Protein AF-D1CSC7-F1 (afdb_monomer_lite)

Secondary structure (DSSP, 8-state):
-EEE-S-HHHHHHHHHHHHHTT----EEESSHHHHHHHHHH-S--S-EEE-TT--

Organism: Ensifer adhaerens (NCBI:txid106592)

pLDDT: mean 88.96, std 4.14, range [73.81, 94.25]

Sequence (55 aa):
MLVVEDEMLVAMTIEDTLLAAGMQIVGLAPTVDRALQLLNDATKIDVVVLDINLQ

Structure (mmCIF, N/CA/C/O backbone):
data_AF-D1CSC7-F1
#
_entry.id   AF-D1CSC7-F1
#
loop_
_atom_site.group_PDB
_atom_site.id
_atom_site.type_symbol
_atom_site.label_atom_id
_atom_site.label_alt_id
_atom_site.label_comp_id
_atom_site.label_asym_id
_atom_site.label_entity_id
_atom_site.label_seq_id
_atom_site.pdbx_PDB_ins_code
_atom_site.Cartn_x
_atom_site.Cartn_y
_atom_site.Cartn_z
_atom_site.occupancy
_atom_site.B_iso_or_equiv
_atom_site.auth_seq_id
_atom_site.auth_comp_id
_atom_site.auth_asym_id
_atom_site.auth_atom_id
_atom_site.pdbx_PDB_model_num
ATOM 1 N N . MET A 1 1 ? -4.663 -4.322 -4.186 1.00 87.50 1 MET A N 1
ATOM 2 C CA . MET A 1 1 ? -3.473 -3.790 -3.486 1.00 87.50 1 MET A CA 1
ATOM 3 C C . MET A 1 1 ? -3.850 -2.497 -2.777 1.00 87.50 1 MET A C 1
ATOM 5 O O . MET A 1 1 ? -4.724 -1.804 -3.279 1.00 87.50 1 MET A O 1
ATOM 9 N N . LEU A 1 2 ? -3.261 -2.202 -1.624 1.00 91.12 2 LEU A N 1
ATOM 10 C CA . LEU A 1 2 ? -3.496 -0.966 -0.868 1.00 91.12 2 LEU A CA 1
ATOM 11 C C . LEU A 1 2 ? -2.171 -0.212 -0.737 1.00 91.12 2 LEU A C 1
ATOM 13 O O . LEU A 1 2 ? -1.161 -0.846 -0.443 1.00 91.12 2 LEU A O 1
ATOM 17 N N . VAL A 1 3 ? -2.171 1.100 -0.951 1.00 92.06 3 VAL A N 1
ATOM 18 C CA . VAL A 1 3 ? -0.988 1.948 -0.739 1.00 92.06 3 VAL A CA 1
ATOM 19 C C . VAL A 1 3 ? -1.282 2.885 0.422 1.00 92.06 3 VAL A C 1
ATOM 21 O O . VAL A 1 3 ? -2.337 3.519 0.440 1.00 92.06 3 VAL A O 1
ATOM 24 N N . VAL A 1 4 ? -0.382 2.935 1.397 1.00 93.19 4 VAL A N 1
ATOM 25 C CA . VAL A 1 4 ? -0.499 3.758 2.598 1.00 93.19 4 VAL A CA 1
ATOM 26 C C . VAL A 1 4 ? 0.672 4.730 2.629 1.00 93.19 4 VAL A C 1
ATOM 28 O O . VAL A 1 4 ? 1.805 4.313 2.847 1.00 93.19 4 VAL A O 1
ATOM 31 N N . GLU A 1 5 ? 0.378 5.995 2.364 1.00 94.25 5 GLU A N 1
ATOM 32 C CA . GLU A 1 5 ? 1.351 7.049 2.076 1.00 94.25 5 GLU A CA 1
ATOM 33 C C . GLU A 1 5 ? 0.704 8.397 2.403 1.00 94.25 5 GLU A C 1
ATOM 35 O O . GLU A 1 5 ? -0.355 8.708 1.850 1.00 94.25 5 GLU A O 1
ATOM 40 N N . ASP A 1 6 ? 1.308 9.180 3.295 1.00 92.19 6 ASP A N 1
ATOM 41 C CA . ASP A 1 6 ? 0.793 10.481 3.737 1.00 92.19 6 ASP A CA 1
ATOM 42 C C . ASP A 1 6 ? 0.943 11.557 2.649 1.00 92.19 6 ASP A C 1
ATOM 44 O O . ASP A 1 6 ? 0.064 12.412 2.478 1.00 92.19 6 ASP A O 1
ATOM 48 N N . GLU A 1 7 ? 2.000 11.473 1.841 1.00 93.44 7 GLU A N 1
ATOM 49 C CA . GLU A 1 7 ? 2.211 12.346 0.693 1.00 93.44 7 GLU A CA 1
ATOM 50 C C . GLU A 1 7 ? 1.381 11.919 -0.530 1.00 93.44 7 GLU A C 1
ATOM 52 O O . GLU A 1 7 ? 1.727 11.020 -1.298 1.00 93.44 7 GLU A O 1
ATOM 57 N N . MET A 1 8 ? 0.296 12.652 -0.795 1.00 88.00 8 MET A N 1
ATOM 58 C CA . MET A 1 8 ? -0.643 12.324 -1.878 1.00 88.00 8 MET A CA 1
ATOM 59 C C . MET A 1 8 ? 0.013 12.242 -3.272 1.00 88.00 8 MET A C 1
ATOM 61 O O . MET A 1 8 ? -0.361 11.396 -4.080 1.00 88.00 8 MET A O 1
ATOM 65 N N . LEU A 1 9 ? 1.006 13.092 -3.561 1.00 91.31 9 LEU A N 1
ATOM 66 C CA . LEU A 1 9 ? 1.732 13.064 -4.840 1.00 91.31 9 LEU A CA 1
ATOM 67 C C . LEU A 1 9 ? 2.567 11.788 -5.001 1.00 91.31 9 LEU A C 1
ATOM 69 O O . LEU A 1 9 ? 2.622 11.219 -6.095 1.00 91.31 9 LEU A O 1
ATOM 73 N N . VAL A 1 10 ? 3.197 11.330 -3.917 1.00 91.38 10 VAL A N 1
ATOM 74 C CA . VAL A 1 10 ? 3.961 10.078 -3.892 1.00 91.38 10 VAL A CA 1
ATOM 75 C C . VAL A 1 10 ? 2.999 8.904 -4.060 1.00 91.38 10 VAL A C 1
ATOM 77 O O . VAL A 1 10 ? 3.205 8.069 -4.942 1.00 91.38 10 VAL A O 1
ATOM 80 N N . ALA A 1 11 ? 1.885 8.912 -3.323 1.00 91.94 11 ALA A N 1
ATOM 81 C CA . ALA A 1 11 ? 0.845 7.890 -3.395 1.00 91.94 11 ALA A CA 1
ATOM 82 C C . ALA A 1 11 ? 0.294 7.719 -4.820 1.00 91.94 11 ALA A C 1
ATOM 84 O O . ALA A 1 11 ? 0.226 6.598 -5.321 1.00 91.94 11 ALA A O 1
ATOM 85 N N . MET A 1 12 ? -0.038 8.825 -5.497 1.00 90.94 12 MET A N 1
ATOM 86 C CA . MET A 1 12 ? -0.522 8.821 -6.884 1.00 90.94 12 MET A CA 1
ATOM 87 C C . MET A 1 12 ? 0.541 8.327 -7.871 1.00 90.94 12 MET A C 1
ATOM 89 O O . MET A 1 12 ? 0.236 7.584 -8.797 1.00 90.94 12 MET A O 1
ATOM 93 N N . THR A 1 13 ? 1.808 8.692 -7.665 1.00 93.12 13 THR A N 1
ATOM 94 C CA . THR A 1 13 ? 2.906 8.231 -8.532 1.00 93.12 13 THR A CA 1
ATOM 95 C C . THR A 1 13 ? 3.112 6.718 -8.410 1.00 93.12 13 THR A C 1
ATOM 97 O O . THR A 1 13 ? 3.320 6.018 -9.407 1.00 93.12 13 THR A O 1
ATOM 100 N N . ILE A 1 14 ? 3.039 6.201 -7.180 1.00 90.94 14 ILE A N 1
ATOM 101 C CA . ILE A 1 14 ? 3.069 4.764 -6.904 1.00 90.94 14 ILE A CA 1
ATOM 102 C C . ILE A 1 14 ? 1.847 4.098 -7.548 1.00 90.94 14 ILE A C 1
ATOM 104 O O . ILE A 1 14 ? 2.008 3.101 -8.248 1.00 90.94 14 ILE A O 1
ATOM 108 N N . GLU A 1 15 ? 0.652 4.668 -7.381 1.00 91.88 15 GLU A N 1
ATOM 109 C CA . GLU A 1 15 ? -0.586 4.175 -7.990 1.00 91.88 15 GLU A CA 1
ATOM 110 C C . GLU A 1 15 ? -0.456 4.019 -9.506 1.00 91.88 15 GLU A C 1
ATOM 112 O O . GLU A 1 15 ? -0.623 2.912 -10.019 1.00 91.88 15 GLU A O 1
ATOM 117 N N . ASP A 1 16 ? -0.076 5.085 -10.208 1.00 93.00 16 ASP A N 1
ATOM 118 C CA . ASP A 1 16 ? 0.079 5.094 -11.663 1.00 93.00 16 ASP A CA 1
ATOM 119 C C . ASP A 1 16 ? 1.093 4.047 -12.135 1.00 93.00 16 ASP A C 1
ATOM 121 O O . ASP A 1 16 ? 0.859 3.337 -13.116 1.00 93.00 16 ASP A O 1
ATOM 125 N N . THR A 1 17 ? 2.204 3.893 -11.411 1.00 92.44 17 THR A N 1
ATOM 126 C CA . THR A 1 17 ? 3.238 2.899 -11.734 1.00 92.44 17 THR A CA 1
ATOM 127 C C . THR A 1 17 ? 2.701 1.471 -11.608 1.00 92.44 17 THR A C 1
ATOM 129 O O . THR A 1 17 ? 2.940 0.621 -12.469 1.00 92.44 17 THR A O 1
ATOM 132 N N . LEU A 1 18 ? 1.952 1.193 -10.542 1.00 90.25 18 LEU A N 1
ATOM 133 C CA . LEU A 1 18 ? 1.372 -0.122 -10.274 1.00 90.25 18 LEU A CA 1
ATOM 134 C C . LEU A 1 18 ? 0.212 -0.432 -11.237 1.00 90.25 18 LEU A C 1
ATOM 136 O O . LEU A 1 18 ? 0.099 -1.563 -11.717 1.00 90.25 18 LEU A O 1
ATOM 140 N N . LEU A 1 19 ? -0.617 0.564 -11.565 1.00 91.50 19 LEU A N 1
ATOM 141 C CA . LEU A 1 19 ? -1.672 0.452 -12.574 1.00 91.50 19 LEU A CA 1
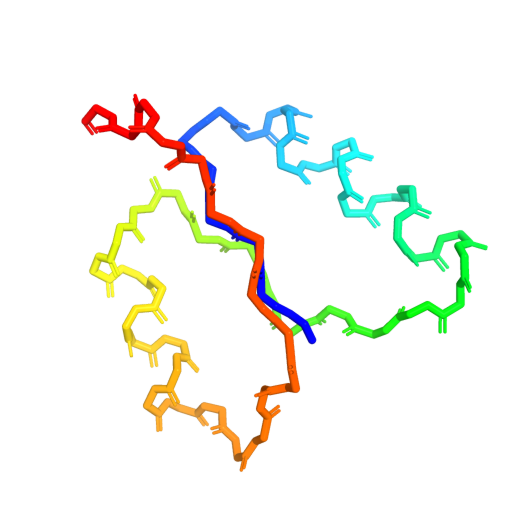ATOM 142 C C . LEU A 1 19 ? -1.078 0.184 -13.962 1.00 91.50 19 LEU A C 1
ATOM 144 O O . LEU A 1 19 ? -1.556 -0.705 -14.668 1.00 91.50 19 LEU A O 1
ATOM 148 N N . ALA A 1 20 ? 0.004 0.877 -14.333 1.00 93.38 20 ALA A N 1
ATOM 149 C CA . ALA A 1 20 ? 0.724 0.643 -15.585 1.00 93.38 20 ALA A CA 1
ATOM 150 C C . ALA A 1 20 ? 1.337 -0.767 -15.662 1.00 93.38 20 ALA A C 1
ATOM 152 O O . ALA A 1 20 ? 1.417 -1.348 -16.744 1.00 93.38 20 ALA A O 1
ATOM 153 N N . ALA A 1 21 ? 1.710 -1.353 -14.521 1.00 91.56 21 ALA A N 1
ATOM 154 C CA . ALA A 1 21 ? 2.142 -2.747 -14.420 1.00 91.56 21 ALA A CA 1
ATOM 155 C C . ALA A 1 21 ? 0.982 -3.769 -14.501 1.00 91.56 21 ALA A C 1
ATOM 157 O O . ALA A 1 21 ? 1.222 -4.975 -14.430 1.00 91.56 21 ALA A O 1
ATOM 158 N N . GLY A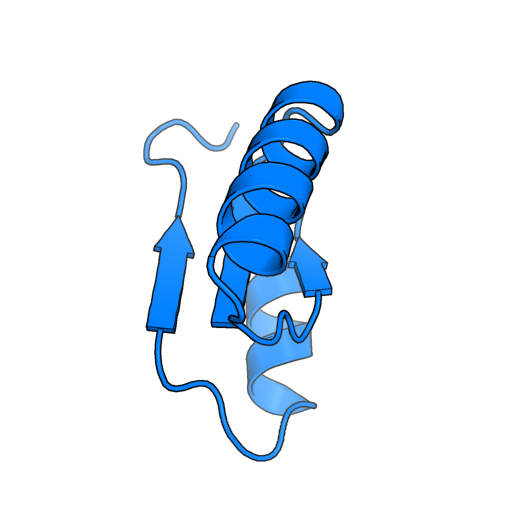 1 22 ? -0.268 -3.317 -14.659 1.00 91.31 22 GLY A N 1
ATOM 159 C CA . GLY A 1 22 ? -1.460 -4.163 -14.773 1.00 91.31 22 GLY A CA 1
ATOM 160 C C . GLY A 1 22 ? -2.049 -4.607 -13.433 1.00 91.31 22 GLY A C 1
ATOM 161 O O . GLY A 1 22 ? -2.880 -5.516 -13.399 1.00 91.31 22 GLY A O 1
ATOM 162 N N . MET A 1 23 ? -1.628 -3.998 -12.322 1.00 89.19 23 MET A N 1
ATOM 163 C CA . MET A 1 23 ? -2.166 -4.322 -11.004 1.00 89.19 23 MET A CA 1
ATOM 164 C C . MET A 1 23 ? -3.454 -3.555 -10.709 1.00 89.19 23 MET A C 1
ATOM 166 O O . MET A 1 23 ? -3.767 -2.542 -11.324 1.00 89.19 23 MET A O 1
ATOM 170 N N . GLN A 1 24 ? -4.234 -4.080 -9.766 1.00 87.31 24 GLN A N 1
ATOM 171 C CA . GLN A 1 24 ? -5.489 -3.478 -9.323 1.00 87.31 24 GLN A CA 1
ATOM 172 C C . GLN A 1 24 ? -5.317 -2.920 -7.911 1.00 87.31 24 GLN A C 1
ATOM 174 O O . GLN A 1 24 ? -4.944 -3.638 -6.968 1.00 87.31 24 GLN A O 1
ATOM 179 N N . ILE A 1 25 ? -5.599 -1.631 -7.768 1.00 86.81 25 ILE A N 1
ATOM 180 C CA . ILE A 1 25 ? -5.499 -0.911 -6.503 1.00 86.81 25 ILE A CA 1
ATOM 181 C C . ILE A 1 25 ? -6.900 -0.730 -5.929 1.00 86.81 25 ILE A C 1
ATOM 183 O O . ILE A 1 25 ? -7.834 -0.343 -6.621 1.00 86.81 25 ILE A O 1
ATOM 187 N N . VAL A 1 26 ? -7.040 -1.103 -4.659 1.00 88.44 26 VAL A N 1
ATOM 188 C CA . VAL A 1 26 ? -8.280 -1.000 -3.881 1.00 88.44 26 VAL A CA 1
ATOM 189 C C . VAL A 1 26 ? -8.453 0.430 -3.368 1.00 88.44 26 VAL A C 1
ATOM 191 O O . VAL A 1 26 ? -9.577 0.901 -3.235 1.00 88.44 26 VAL A O 1
ATOM 194 N N . GLY A 1 27 ? -7.343 1.128 -3.114 1.00 88.12 27 GLY A N 1
ATOM 195 C CA . GLY A 1 27 ? -7.330 2.553 -2.816 1.00 88.12 27 GLY A CA 1
ATOM 196 C C . GLY A 1 27 ? -5.983 3.044 -2.291 1.00 88.12 27 GLY A C 1
ATOM 197 O O . GLY A 1 27 ? -5.055 2.257 -2.074 1.00 88.12 27 GLY A O 1
ATOM 198 N N . LEU A 1 28 ? -5.927 4.354 -2.062 1.00 91.19 28 LEU A N 1
ATOM 199 C CA . LEU A 1 28 ? -4.838 5.058 -1.391 1.00 91.19 28 LEU A CA 1
ATOM 200 C C . LEU A 1 28 ? -5.295 5.477 0.010 1.00 91.19 28 LEU A C 1
ATOM 202 O O . LEU A 1 28 ? -6.428 5.937 0.192 1.00 91.19 28 LEU A O 1
ATOM 206 N N . ALA A 1 29 ? -4.424 5.317 0.999 1.00 92.38 29 ALA A N 1
ATOM 207 C CA . ALA A 1 29 ? -4.688 5.661 2.387 1.00 92.38 29 ALA A CA 1
ATOM 208 C C . ALA A 1 29 ? -3.618 6.634 2.913 1.00 92.38 29 ALA A C 1
ATOM 210 O O . ALA A 1 29 ? -2.478 6.225 3.087 1.00 92.38 29 ALA A O 1
ATOM 211 N N . PRO A 1 30 ? -3.969 7.888 3.236 1.00 90.31 30 PRO A N 1
ATOM 212 C CA . PRO A 1 30 ? -3.010 8.846 3.785 1.00 90.31 30 PRO A CA 1
ATOM 213 C C . PRO A 1 30 ? -2.633 8.587 5.246 1.00 90.31 30 PRO A C 1
ATOM 215 O O . PRO A 1 30 ? -1.716 9.202 5.767 1.00 90.31 30 PRO A O 1
ATOM 218 N N . THR A 1 31 ? -3.356 7.702 5.936 1.00 89.81 31 THR A N 1
ATOM 219 C CA . THR A 1 31 ? -3.096 7.354 7.335 1.00 89.81 31 THR A CA 1
ATOM 220 C C . THR A 1 31 ? -3.329 5.870 7.577 1.00 89.81 31 THR A C 1
ATOM 222 O O . THR A 1 31 ? -4.098 5.213 6.863 1.00 89.81 31 THR A O 1
ATOM 225 N N . VAL A 1 32 ? -2.721 5.348 8.646 1.0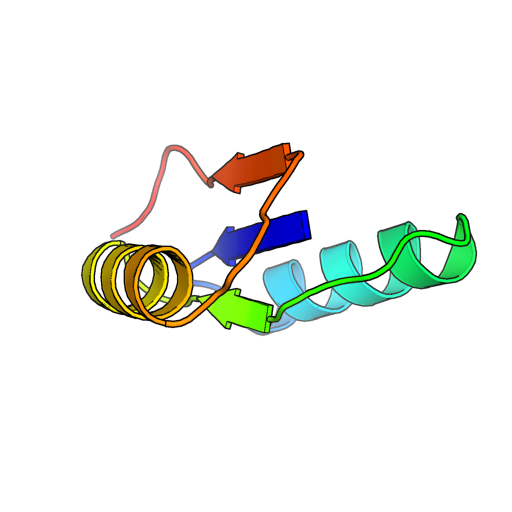0 89.81 32 VAL A N 1
ATOM 226 C CA . VAL A 1 32 ? -2.917 3.960 9.090 1.00 89.81 32 VAL A CA 1
ATOM 227 C C . VAL A 1 32 ? -4.386 3.683 9.414 1.00 89.81 32 VAL A C 1
ATOM 229 O O . VAL A 1 32 ? -4.913 2.648 9.016 1.00 89.81 32 VAL A O 1
ATOM 232 N N . ASP A 1 33 ? -5.085 4.616 10.064 1.00 91.44 33 ASP A N 1
ATOM 233 C CA . ASP A 1 33 ? -6.509 4.449 10.378 1.00 91.44 33 ASP A CA 1
ATOM 234 C C . ASP A 1 33 ? -7.356 4.278 9.116 1.00 91.44 33 ASP A C 1
ATOM 236 O O . ASP A 1 33 ? -8.216 3.394 9.045 1.00 91.44 33 ASP A O 1
ATOM 240 N N . ARG A 1 34 ? -7.087 5.081 8.077 1.00 89.50 34 ARG A N 1
ATOM 241 C CA . ARG A 1 34 ? -7.792 4.947 6.801 1.00 89.50 34 ARG A CA 1
ATOM 242 C C . ARG A 1 34 ? -7.453 3.627 6.115 1.00 89.50 34 ARG A C 1
ATOM 244 O O . ARG A 1 34 ? -8.344 2.999 5.543 1.00 89.50 34 ARG A O 1
ATOM 251 N N . ALA A 1 35 ? -6.200 3.189 6.201 1.00 90.19 35 ALA A N 1
ATOM 252 C CA . ALA A 1 35 ? -5.770 1.902 5.672 1.00 90.19 35 ALA A CA 1
ATOM 253 C C . ALA A 1 35 ? -6.497 0.738 6.360 1.00 90.19 35 ALA A C 1
ATOM 255 O O . ALA A 1 35 ? -6.991 -0.161 5.684 1.00 90.19 35 ALA A O 1
ATOM 256 N N . LEU A 1 36 ? -6.635 0.784 7.688 1.00 90.25 36 LEU A N 1
ATOM 257 C CA . LEU A 1 36 ? -7.365 -0.215 8.470 1.00 90.25 36 LEU A CA 1
ATOM 258 C C . LEU A 1 36 ? -8.857 -0.245 8.124 1.00 90.25 36 LEU A C 1
ATOM 260 O O . LEU A 1 36 ? -9.432 -1.325 8.010 1.00 90.25 36 LEU A O 1
ATOM 264 N N . GLN A 1 37 ? -9.485 0.912 7.906 1.00 90.31 37 GLN A N 1
ATOM 265 C CA . GLN A 1 37 ? -10.865 0.963 7.412 1.00 90.31 37 GLN A CA 1
ATOM 266 C C . GLN A 1 37 ? -10.996 0.280 6.048 1.00 90.31 37 GLN A C 1
ATOM 268 O O . GLN A 1 37 ? -11.854 -0.578 5.875 1.00 90.31 37 GLN A O 1
ATOM 273 N N . LEU A 1 38 ? -10.105 0.600 5.106 1.00 87.56 38 LEU A N 1
ATOM 274 C CA . LEU A 1 38 ? -10.108 -0.018 3.778 1.00 87.56 38 LEU A CA 1
ATOM 275 C C . LEU A 1 38 ? -9.835 -1.524 3.838 1.00 87.56 38 LEU A C 1
ATOM 277 O O . LEU A 1 38 ? -10.416 -2.269 3.060 1.00 87.56 38 LEU A O 1
ATOM 281 N N . LEU A 1 39 ? -8.997 -1.984 4.769 1.00 87.31 39 LEU A N 1
ATOM 282 C CA . LEU A 1 39 ? -8.759 -3.409 5.004 1.00 87.31 39 LEU A CA 1
ATOM 283 C C . LEU A 1 39 ? -10.001 -4.132 5.532 1.00 87.31 39 LEU A C 1
ATOM 285 O O . LEU A 1 39 ? -10.242 -5.269 5.137 1.00 87.31 39 LEU A O 1
ATOM 289 N N . ASN A 1 40 ? -10.785 -3.485 6.395 1.00 88.44 40 ASN A N 1
ATOM 290 C CA . ASN A 1 40 ? -12.022 -4.055 6.929 1.00 88.44 40 ASN A CA 1
ATOM 291 C C . ASN A 1 40 ? -13.166 -4.046 5.904 1.00 88.44 40 ASN A C 1
ATOM 293 O O . ASN A 1 40 ? -13.977 -4.971 5.887 1.00 88.44 40 ASN A O 1
ATOM 297 N N . ASP A 1 41 ? -13.226 -3.018 5.056 1.00 86.50 41 ASP A N 1
ATOM 298 C CA . ASP A 1 41 ? -14.267 -2.869 4.034 1.00 86.50 41 ASP A CA 1
ATOM 299 C C . ASP A 1 41 ? -13.972 -3.710 2.779 1.00 86.50 41 ASP A C 1
ATOM 301 O O . ASP A 1 41 ? -14.889 -4.141 2.072 1.00 86.50 41 ASP A O 1
ATOM 305 N N . ALA A 1 42 ? -12.695 -3.959 2.476 1.00 81.06 42 ALA A N 1
ATOM 306 C CA . ALA A 1 42 ? -12.292 -4.710 1.297 1.00 81.06 42 ALA A CA 1
ATOM 307 C C . ALA A 1 42 ? -12.381 -6.222 1.524 1.00 81.06 42 ALA A C 1
ATOM 309 O O . ALA A 1 42 ? -11.823 -6.785 2.459 1.00 81.06 42 ALA A O 1
ATOM 310 N N . THR A 1 43 ? -13.004 -6.922 0.577 1.00 75.81 43 THR A N 1
ATOM 311 C CA . THR A 1 43 ? -13.166 -8.381 0.653 1.00 75.81 43 THR A CA 1
ATOM 312 C C . THR A 1 43 ? -11.850 -9.141 0.441 1.00 75.81 43 THR A C 1
ATOM 314 O O . THR A 1 43 ? -11.717 -10.275 0.899 1.00 75.81 43 THR A O 1
ATOM 317 N N . LYS A 1 44 ? -10.873 -8.551 -0.269 1.00 80.81 44 LYS A N 1
ATOM 318 C CA . LYS A 1 44 ? -9.558 -9.165 -0.502 1.00 80.81 44 LYS A CA 1
ATOM 319 C C . LYS A 1 44 ? -8.484 -8.128 -0.831 1.00 80.81 44 LYS A C 1
ATOM 321 O O . LYS A 1 44 ? -8.610 -7.386 -1.804 1.00 80.81 44 LYS A O 1
ATOM 326 N N . ILE A 1 45 ? -7.401 -8.125 -0.057 1.00 86.56 45 ILE A N 1
ATOM 327 C CA . ILE A 1 45 ? -6.181 -7.364 -0.342 1.00 86.56 45 ILE A CA 1
ATOM 328 C C . ILE A 1 45 ? -5.000 -8.331 -0.279 1.00 86.56 45 ILE A C 1
ATOM 330 O O . ILE A 1 45 ? -4.687 -8.866 0.778 1.00 86.56 45 ILE A O 1
ATOM 334 N N . ASP A 1 46 ? -4.360 -8.567 -1.424 1.00 87.38 46 ASP A N 1
ATOM 335 C CA . ASP A 1 46 ? -3.230 -9.501 -1.520 1.00 87.38 46 ASP A CA 1
ATOM 336 C C . ASP A 1 46 ? -1.890 -8.860 -1.120 1.00 87.38 46 ASP A C 1
ATOM 338 O O . ASP A 1 46 ? -0.970 -9.551 -0.694 1.00 87.38 46 ASP A O 1
ATOM 342 N N . VAL A 1 47 ? -1.770 -7.539 -1.280 1.00 86.56 47 VAL A N 1
ATOM 343 C CA . VAL A 1 47 ? -0.530 -6.783 -1.061 1.00 86.56 47 VAL A CA 1
ATOM 344 C C . VAL A 1 47 ? -0.863 -5.396 -0.523 1.00 86.5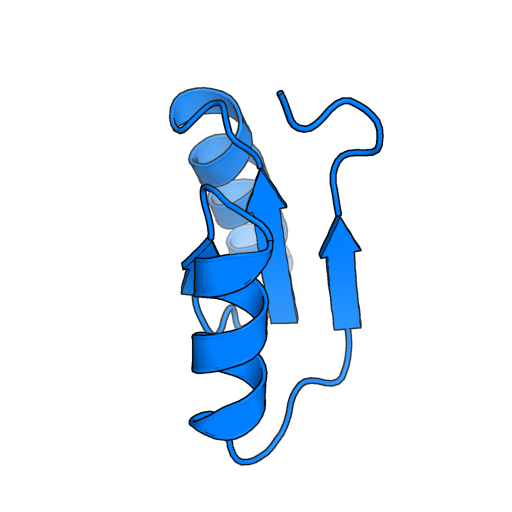6 47 VAL A C 1
ATOM 346 O O . VAL A 1 47 ? -1.793 -4.744 -1.013 1.00 86.56 47 VAL A O 1
ATOM 349 N N . VAL A 1 48 ? -0.072 -4.948 0.450 1.00 89.19 48 VAL A N 1
ATOM 350 C CA . VAL A 1 48 ? -0.102 -3.596 1.011 1.00 89.19 48 VAL A CA 1
ATOM 351 C C . VAL A 1 48 ? 1.294 -2.993 0.885 1.00 89.19 48 VAL A C 1
ATOM 353 O O . VAL A 1 48 ? 2.273 -3.634 1.263 1.00 89.19 48 VAL A O 1
ATOM 356 N N . VAL A 1 49 ? 1.376 -1.780 0.348 1.00 88.88 49 VAL A N 1
ATOM 357 C CA . VAL A 1 49 ? 2.579 -0.945 0.350 1.00 88.88 49 VAL A CA 1
ATOM 358 C C . VAL A 1 49 ? 2.377 0.100 1.438 1.00 88.88 49 VAL A C 1
ATOM 360 O O . VAL A 1 49 ? 1.366 0.793 1.424 1.00 88.88 49 VAL A O 1
ATOM 363 N N . LEU A 1 50 ? 3.288 0.156 2.401 1.00 91.00 50 LEU A N 1
ATOM 364 C CA . LEU A 1 50 ? 3.205 1.019 3.575 1.00 91.00 50 LEU A CA 1
ATOM 365 C C . LEU A 1 50 ? 4.474 1.861 3.634 1.00 91.00 50 LEU A C 1
ATOM 367 O O . LEU A 1 50 ? 5.563 1.280 3.668 1.00 91.00 50 LEU A O 1
ATOM 371 N N . ASP A 1 51 ? 4.334 3.183 3.681 1.00 90.81 51 ASP A N 1
ATOM 372 C CA . ASP A 1 51 ? 5.461 4.030 4.047 1.00 90.81 51 ASP A CA 1
ATOM 373 C C . ASP A 1 51 ? 5.812 3.844 5.527 1.00 90.81 51 ASP A C 1
ATOM 375 O O . ASP A 1 51 ? 4.961 3.792 6.417 1.00 90.81 51 ASP A O 1
ATOM 379 N N . ILE A 1 52 ? 7.107 3.708 5.786 1.00 86.00 52 ILE A N 1
ATOM 380 C CA . ILE A 1 52 ? 7.657 3.524 7.125 1.00 86.00 52 ILE A CA 1
ATOM 381 C C . ILE A 1 52 ? 7.665 4.827 7.929 1.00 86.00 52 ILE A C 1
ATOM 383 O O . ILE A 1 52 ? 7.728 4.765 9.156 1.00 86.00 52 ILE A O 1
ATOM 387 N N . ASN A 1 53 ? 7.622 5.983 7.257 1.00 84.12 53 ASN A N 1
ATOM 388 C CA . ASN A 1 53 ? 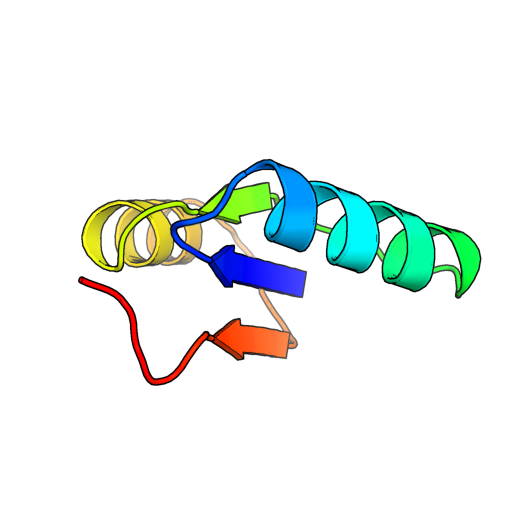7.743 7.301 7.877 1.00 84.12 53 ASN A CA 1
ATOM 389 C C . ASN A 1 53 ? 6.412 8.054 7.955 1.00 84.12 53 ASN A C 1
ATOM 391 O O . ASN A 1 53 ? 6.434 9.278 8.064 1.00 84.12 53 ASN A O 1
ATOM 395 N N . LEU A 1 54 ? 5.284 7.337 7.967 1.00 79.50 54 LEU A N 1
ATOM 396 C CA . LEU A 1 54 ? 3.968 7.940 8.180 1.00 79.50 54 LEU A CA 1
ATOM 397 C C . LEU A 1 54 ? 3.981 8.831 9.430 1.00 79.50 54 LEU A C 1
ATOM 399 O O . LEU A 1 54 ? 4.252 8.345 10.536 1.00 79.50 54 LEU A O 1
ATOM 403 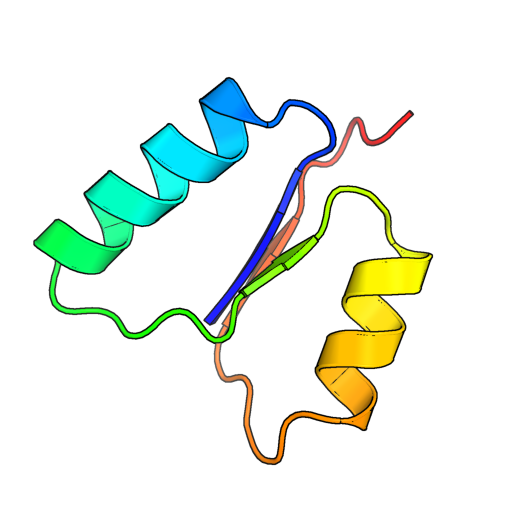N N . GLN A 1 55 ? 3.709 10.123 9.234 1.00 73.81 55 GLN A N 1
ATOM 404 C CA . GLN A 1 55 ? 3.653 11.131 10.297 1.00 73.81 55 GLN A CA 1
ATOM 405 C C . GLN A 1 55 ? 2.262 11.269 10.916 1.00 73.81 55 GLN A C 1
ATOM 407 O O . GLN A 1 55 ? 1.248 11.098 10.202 1.00 73.81 55 GLN A O 1
#

Radius of gyration: 10.47 Å; chains: 1; bounding box: 22×23×26 Å

InterPro domains:
  IPR001789 Signal transduction response regulator, receiver domain [PS50110] (1-55)
  IPR011006 CheY-like superfamily [SSF52172] (2-54)

Foldseek 3Di:
DEEEALPPVVQVVVVVVCVVVVDDYLDYHNDPVSVVVSVVVDPDDPDYHHDPPRD